Protein AF-A0A2U8W340-F1 (afdb_monomer_lite)

Radius of gyration: 24.91 Å; chains: 1; bounding box: 94×39×44 Å

pLDDT: mean 79.8, std 22.5, range [29.16, 98.69]

Structure (mmCIF, N/CA/C/O backbone):
data_AF-A0A2U8W340-F1
#
_entry.id   AF-A0A2U8W340-F1
#
loop_
_atom_site.group_PDB
_atom_site.id
_atom_site.type_symbol
_atom_site.label_atom_id
_atom_site.label_alt_id
_atom_site.label_comp_id
_atom_site.label_asym_id
_atom_site.label_entity_id
_atom_site.label_seq_id
_atom_site.pdbx_PDB_ins_code
_atom_site.Cartn_x
_atom_site.Cartn_y
_atom_site.Cartn_z
_atom_site.occupancy
_atom_site.B_iso_or_equiv
_atom_site.auth_seq_id
_atom_site.auth_comp_id
_atom_site.auth_asym_id
_atom_site.auth_atom_id
_atom_site.pdbx_PDB_model_num
ATOM 1 N N . MET A 1 1 ? 73.123 -14.442 -6.084 1.00 36.09 1 MET A N 1
ATOM 2 C CA . MET A 1 1 ? 72.590 -13.850 -4.843 1.00 36.09 1 MET A CA 1
ATOM 3 C C . MET A 1 1 ? 71.343 -13.055 -5.204 1.00 36.09 1 MET A C 1
ATOM 5 O O . MET A 1 1 ? 71.451 -11.885 -5.523 1.00 36.09 1 MET A O 1
ATOM 9 N N . PHE A 1 2 ? 70.185 -13.713 -5.246 1.00 29.16 2 PHE A N 1
ATOM 10 C CA . PHE A 1 2 ? 68.874 -13.063 -5.303 1.00 29.16 2 PHE A CA 1
ATOM 11 C C . PHE A 1 2 ? 67.990 -13.846 -4.339 1.00 29.16 2 PHE A C 1
ATOM 13 O O . PHE A 1 2 ? 67.771 -15.040 -4.536 1.00 29.16 2 PHE A O 1
ATOM 20 N N . ALA A 1 3 ? 67.640 -13.208 -3.226 1.00 32.97 3 ALA A N 1
ATOM 21 C CA . ALA A 1 3 ? 66.855 -13.810 -2.166 1.00 32.97 3 ALA A CA 1
ATOM 22 C C . ALA A 1 3 ? 65.381 -13.843 -2.582 1.00 32.97 3 ALA A C 1
ATOM 24 O O . ALA A 1 3 ? 64.803 -12.816 -2.932 1.00 32.97 3 ALA A O 1
ATOM 25 N N . VAL A 1 4 ? 64.807 -15.043 -2.540 1.00 38.97 4 VAL A N 1
ATOM 26 C CA . VAL A 1 4 ? 63.366 -15.285 -2.487 1.00 38.97 4 VAL A CA 1
ATOM 27 C C . VAL A 1 4 ? 62.916 -14.904 -1.079 1.00 38.97 4 VAL A C 1
ATOM 29 O O . VAL A 1 4 ? 63.446 -15.442 -0.109 1.00 38.97 4 VAL A O 1
ATOM 32 N N . GLY A 1 5 ? 61.991 -13.954 -0.969 1.00 31.83 5 GLY A N 1
ATOM 33 C CA . GLY A 1 5 ? 61.349 -13.580 0.288 1.00 31.83 5 GLY A CA 1
ATOM 34 C C . GLY A 1 5 ? 59.856 -13.854 0.193 1.00 31.83 5 GLY A C 1
ATOM 35 O O . GLY A 1 5 ? 59.160 -13.196 -0.575 1.00 31.83 5 GLY A O 1
ATOM 36 N N . GLU A 1 6 ? 59.401 -14.860 0.938 1.00 43.81 6 GLU A N 1
ATOM 37 C CA . GLU A 1 6 ? 58.001 -15.069 1.296 1.00 43.81 6 GLU A CA 1
ATOM 38 C C . GLU A 1 6 ? 57.471 -13.850 2.057 1.00 43.81 6 GLU A C 1
ATOM 40 O O . GLU A 1 6 ? 58.042 -13.478 3.078 1.00 43.81 6 GLU A O 1
ATOM 45 N N . GLU A 1 7 ? 56.333 -13.296 1.643 1.00 34.81 7 GLU A N 1
ATOM 46 C CA . GLU A 1 7 ? 55.451 -12.586 2.572 1.00 34.81 7 GLU A CA 1
ATOM 47 C C . GLU A 1 7 ? 54.018 -13.083 2.390 1.00 34.81 7 GLU A C 1
ATOM 49 O O . GLU A 1 7 ? 53.247 -12.652 1.531 1.00 34.81 7 GLU A O 1
ATOM 54 N N . THR A 1 8 ? 53.693 -14.058 3.233 1.00 36.97 8 THR A N 1
ATOM 55 C CA . THR A 1 8 ? 52.346 -14.542 3.494 1.00 36.97 8 THR A CA 1
ATOM 56 C C . THR A 1 8 ? 51.681 -13.619 4.519 1.00 36.97 8 THR A C 1
ATOM 58 O O . THR A 1 8 ? 52.131 -13.524 5.653 1.00 36.97 8 THR A O 1
ATOM 61 N N . LEU A 1 9 ? 50.577 -12.994 4.097 1.00 45.59 9 LEU A N 1
ATOM 62 C CA . LEU A 1 9 ? 49.395 -12.595 4.878 1.00 45.59 9 LEU A CA 1
ATOM 63 C C . LEU A 1 9 ? 49.593 -11.819 6.198 1.00 45.59 9 LEU A C 1
ATOM 65 O O . LEU A 1 9 ? 49.712 -12.395 7.274 1.00 45.59 9 LEU A O 1
ATOM 69 N N . ALA A 1 10 ? 49.325 -10.514 6.131 1.00 34.94 10 ALA A N 1
ATOM 70 C CA . ALA A 1 10 ? 48.652 -9.787 7.208 1.00 34.94 10 ALA A CA 1
ATOM 71 C C . ALA A 1 10 ? 47.643 -8.792 6.605 1.00 34.94 10 ALA A C 1
ATOM 73 O O . ALA A 1 10 ? 47.862 -7.585 6.566 1.00 34.94 10 ALA A O 1
ATOM 74 N N . LEU A 1 11 ? 46.526 -9.314 6.083 1.00 39.84 11 LEU A N 1
ATOM 75 C CA . LEU A 1 11 ? 45.349 -8.504 5.754 1.00 39.84 11 LEU A CA 1
ATOM 76 C C . LEU A 1 11 ? 44.780 -7.953 7.067 1.00 39.84 11 LEU A C 1
ATOM 78 O O . LEU A 1 11 ? 44.163 -8.683 7.843 1.00 39.84 11 LEU A O 1
ATOM 82 N N . SER A 1 12 ? 45.037 -6.675 7.337 1.00 43.78 12 SER A N 1
ATOM 83 C CA . SER A 1 12 ? 44.516 -5.969 8.506 1.00 43.78 12 SER A CA 1
ATOM 84 C C . SER A 1 12 ? 42.982 -5.991 8.518 1.00 43.78 12 SER A C 1
ATOM 86 O O . SER A 1 12 ? 42.333 -5.954 7.469 1.00 43.78 12 SER A O 1
ATOM 88 N N . ALA A 1 13 ? 42.381 -6.014 9.713 1.00 41.06 13 ALA A N 1
ATOM 89 C CA . ALA A 1 13 ? 40.926 -5.962 9.900 1.00 41.06 13 ALA A CA 1
ATOM 90 C C . ALA A 1 13 ? 40.275 -4.734 9.225 1.00 41.06 13 ALA A C 1
ATOM 92 O O . ALA A 1 13 ? 39.109 -4.785 8.839 1.00 41.06 13 ALA A O 1
ATOM 93 N N . GLU A 1 14 ? 41.042 -3.664 9.002 1.00 42.47 14 GLU A N 1
ATOM 94 C CA . GLU A 1 14 ? 40.622 -2.483 8.241 1.00 42.47 14 GLU A CA 1
ATOM 95 C C . GLU A 1 14 ? 40.460 -2.770 6.743 1.00 42.47 14 GLU A C 1
ATOM 97 O O . GLU A 1 14 ? 39.511 -2.285 6.135 1.00 42.47 14 GLU A O 1
ATOM 102 N N . THR A 1 15 ? 41.284 -3.649 6.162 1.00 45.81 15 THR A N 1
ATOM 103 C CA . THR A 1 15 ? 41.125 -4.093 4.765 1.00 45.81 15 THR A CA 1
ATOM 104 C C . THR A 1 15 ? 39.898 -5.000 4.603 1.00 45.81 15 THR A C 1
ATOM 106 O O . THR A 1 15 ? 39.252 -5.006 3.557 1.00 45.81 15 THR A O 1
ATOM 109 N N . LEU A 1 16 ? 39.514 -5.735 5.656 1.00 40.47 16 LEU A N 1
ATOM 110 C CA . LEU A 1 16 ? 38.267 -6.509 5.692 1.00 40.47 16 LEU A CA 1
ATOM 111 C C . LEU A 1 16 ? 37.032 -5.617 5.894 1.00 40.47 16 LEU A C 1
ATOM 113 O O . LEU A 1 16 ? 36.002 -5.877 5.275 1.00 40.47 16 LEU A O 1
ATOM 117 N N . LEU A 1 17 ? 37.125 -4.543 6.683 1.00 44.81 17 LEU A N 1
ATOM 118 C CA . LEU A 1 17 ? 36.070 -3.528 6.820 1.00 44.81 17 LEU A CA 1
ATOM 119 C C . LEU A 1 17 ? 35.901 -2.682 5.545 1.00 44.81 17 LEU A C 1
ATOM 121 O O . LEU A 1 17 ? 34.773 -2.346 5.182 1.00 44.81 17 LEU A O 1
ATOM 125 N N . ASP A 1 18 ? 36.979 -2.423 4.805 1.00 44.28 18 ASP A N 1
ATOM 126 C CA . ASP A 1 18 ? 36.929 -1.743 3.505 1.00 44.28 18 ASP A CA 1
ATOM 127 C C . ASP A 1 18 ? 36.425 -2.669 2.379 1.00 44.28 18 ASP A C 1
ATOM 129 O O . ASP A 1 18 ? 35.576 -2.287 1.569 1.00 44.28 18 ASP A O 1
ATOM 133 N N . ALA A 1 19 ? 36.797 -3.956 2.406 1.00 41.06 19 ALA A N 1
ATOM 134 C CA . ALA A 1 19 ? 36.211 -4.986 1.540 1.00 41.06 19 ALA A CA 1
ATOM 135 C C . ALA A 1 19 ? 34.729 -5.275 1.862 1.00 41.06 19 ALA A C 1
ATOM 137 O O . ALA A 1 19 ? 33.986 -5.738 0.992 1.00 41.06 19 ALA A O 1
ATOM 138 N N . SER A 1 20 ? 34.284 -4.978 3.090 1.00 42.78 20 SER A N 1
ATOM 139 C CA . SER A 1 20 ? 32.868 -4.999 3.495 1.00 42.78 20 SER A CA 1
ATOM 140 C C . SER A 1 20 ? 32.102 -3.782 2.966 1.00 42.78 20 SER A C 1
ATOM 142 O O . SER A 1 20 ? 30.902 -3.875 2.718 1.00 42.78 20 SER A O 1
ATOM 144 N N . ARG A 1 21 ? 32.793 -2.660 2.724 1.00 42.66 21 ARG A N 1
ATOM 145 C CA . ARG A 1 21 ? 32.248 -1.481 2.031 1.00 42.66 21 ARG A CA 1
ATOM 146 C C . ARG A 1 21 ? 32.170 -1.654 0.511 1.00 42.66 21 ARG A C 1
ATOM 148 O O . ARG A 1 21 ? 31.405 -0.942 -0.131 1.00 42.66 21 ARG A O 1
ATOM 155 N N . THR A 1 22 ? 32.889 -2.621 -0.065 1.00 43.72 22 THR A N 1
ATOM 156 C CA . THR A 1 22 ? 33.025 -2.792 -1.527 1.00 43.72 22 THR A CA 1
ATOM 157 C C . THR A 1 22 ? 32.567 -4.151 -2.088 1.00 43.72 22 THR A C 1
ATOM 159 O O . THR A 1 22 ? 32.696 -4.390 -3.287 1.00 43.72 22 THR A O 1
ATOM 162 N N . ARG A 1 23 ? 31.912 -5.020 -1.297 1.00 40.38 23 ARG A N 1
ATOM 163 C CA . ARG A 1 23 ? 31.221 -6.240 -1.790 1.00 40.38 23 ARG A CA 1
ATOM 164 C C . ARG A 1 23 ? 29.737 -6.324 -1.417 1.00 40.38 23 ARG A C 1
ATOM 166 O O . ARG A 1 23 ? 29.282 -7.289 -0.818 1.00 40.38 23 ARG A O 1
ATOM 173 N N . LYS A 1 24 ? 28.981 -5.306 -1.826 1.00 38.28 24 LYS A N 1
ATOM 174 C CA . LYS A 1 24 ? 27.598 -5.352 -2.356 1.00 38.28 24 LYS A CA 1
ATOM 175 C C . LYS A 1 24 ? 27.044 -3.930 -2.277 1.00 38.28 24 LYS A C 1
ATOM 177 O O . LYS A 1 24 ? 26.151 -3.637 -1.487 1.00 38.28 24 LYS A O 1
ATOM 182 N N . ALA A 1 25 ? 27.514 -3.053 -3.166 1.00 40.41 25 ALA A N 1
ATOM 183 C CA . ALA A 1 25 ? 26.560 -2.144 -3.787 1.00 40.41 25 ALA A CA 1
ATOM 184 C C . ALA A 1 25 ? 25.545 -3.072 -4.455 1.00 40.41 25 ALA A C 1
ATOM 186 O O . ALA A 1 25 ? 25.804 -3.702 -5.481 1.00 40.41 25 ALA A O 1
ATOM 187 N N . SER A 1 26 ? 24.487 -3.349 -3.713 1.00 42.34 26 SER A N 1
ATOM 188 C CA . SER A 1 26 ? 23.439 -4.255 -4.093 1.00 42.34 26 SER A CA 1
ATOM 189 C C . SER A 1 26 ? 22.805 -3.628 -5.322 1.00 42.34 26 SER A C 1
ATOM 191 O O . SER A 1 26 ? 21.945 -2.767 -5.213 1.00 42.34 26 SER A O 1
ATOM 193 N N . ASN A 1 27 ? 23.169 -4.132 -6.500 1.00 39.81 27 ASN A N 1
ATOM 194 C CA . ASN A 1 27 ? 22.303 -4.139 -7.679 1.00 39.81 27 ASN A CA 1
ATOM 195 C C . ASN A 1 27 ? 21.043 -4.997 -7.410 1.00 39.81 27 ASN A C 1
ATOM 197 O O . ASN A 1 27 ? 20.552 -5.721 -8.269 1.00 39.81 27 ASN A O 1
ATOM 201 N N . LEU A 1 28 ? 20.506 -4.943 -6.188 1.00 46.94 28 LEU A N 1
ATOM 202 C CA . LEU A 1 28 ? 19.104 -5.176 -5.954 1.00 46.94 28 LEU A CA 1
ATOM 203 C C . LEU A 1 28 ? 18.461 -3.921 -6.522 1.00 46.94 28 LEU A C 1
ATOM 205 O O . LEU A 1 28 ? 18.316 -2.923 -5.821 1.00 46.94 28 LEU A O 1
ATOM 209 N N . ILE A 1 29 ? 18.143 -3.951 -7.817 1.00 56.84 29 ILE A N 1
ATOM 210 C CA . ILE A 1 29 ? 17.106 -3.072 -8.342 1.00 56.84 29 ILE A CA 1
ATOM 211 C C . ILE A 1 29 ? 15.927 -3.307 -7.406 1.00 56.84 29 ILE A C 1
ATOM 213 O O . ILE A 1 29 ? 15.313 -4.375 -7.413 1.00 56.84 29 ILE A O 1
ATOM 217 N N . SER A 1 30 ? 15.709 -2.361 -6.496 1.00 76.88 30 SER A N 1
ATOM 218 C CA . SER A 1 30 ? 14.548 -2.396 -5.632 1.00 76.88 30 SER A CA 1
ATOM 219 C C . SER A 1 30 ? 13.350 -2.405 -6.566 1.00 76.88 30 SER A C 1
ATOM 221 O O . SER A 1 30 ? 13.281 -1.591 -7.491 1.00 76.88 30 SER A O 1
ATOM 223 N N . LEU A 1 31 ? 12.464 -3.382 -6.382 1.00 92.50 31 LEU A N 1
ATOM 224 C CA . LEU A 1 31 ? 11.287 -3.548 -7.226 1.00 92.50 31 LEU A CA 1
ATOM 225 C C . LEU A 1 31 ? 10.555 -2.209 -7.296 1.00 92.50 31 LEU A C 1
ATOM 227 O O . LEU A 1 31 ? 10.330 -1.588 -6.258 1.00 92.50 31 LEU A O 1
ATOM 231 N N . TRP A 1 32 ? 10.205 -1.739 -8.487 1.00 93.19 32 TRP A N 1
ATOM 232 C CA . TRP A 1 32 ? 9.519 -0.456 -8.643 1.00 93.19 32 TRP A CA 1
ATOM 233 C C . TRP A 1 32 ? 7.997 -0.651 -8.624 1.00 93.19 32 TRP A C 1
ATOM 235 O O . TRP A 1 32 ? 7.485 -1.682 -9.064 1.00 93.19 32 TRP A O 1
ATOM 245 N N . ALA A 1 33 ? 7.267 0.355 -8.137 1.00 93.56 33 ALA A N 1
ATOM 246 C CA . ALA A 1 33 ? 5.803 0.420 -8.225 1.00 93.56 33 ALA A CA 1
ATOM 247 C C . ALA A 1 33 ? 5.296 1.592 -9.066 1.00 93.56 33 ALA A C 1
ATOM 249 O O . ALA A 1 33 ? 4.238 1.476 -9.699 1.00 93.56 33 ALA A O 1
ATOM 250 N N . LYS A 1 34 ? 6.031 2.711 -9.066 1.00 93.12 34 LYS A N 1
ATOM 251 C CA . LYS A 1 34 ? 5.755 3.896 -9.887 1.00 93.12 34 LYS A CA 1
ATOM 252 C C . LYS A 1 34 ? 7.007 4.280 -10.662 1.00 93.12 34 LYS A C 1
A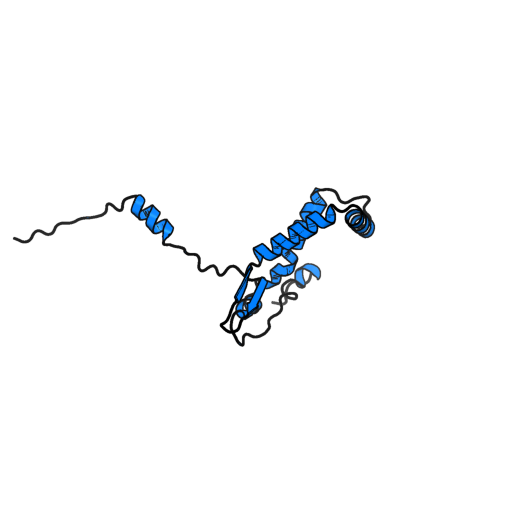TOM 254 O O . LYS A 1 34 ? 8.110 4.226 -10.126 1.00 93.12 34 LYS A O 1
ATOM 259 N N . LEU A 1 35 ? 6.807 4.669 -11.914 1.00 91.56 35 LEU A N 1
ATOM 260 C CA . LEU A 1 35 ? 7.861 5.080 -12.827 1.00 91.56 35 LEU A CA 1
ATOM 261 C C . LEU A 1 35 ? 7.386 6.321 -13.576 1.00 91.56 35 LEU A C 1
ATOM 263 O O . LEU A 1 35 ? 6.305 6.306 -14.163 1.00 91.56 35 LEU A O 1
ATOM 267 N N . GLN A 1 36 ? 8.198 7.368 -13.568 1.00 89.75 36 GLN A N 1
ATOM 268 C CA . GLN A 1 36 ? 8.008 8.551 -14.392 1.00 89.75 36 GLN A CA 1
ATOM 269 C C . GLN A 1 36 ? 9.087 8.560 -15.469 1.00 89.75 36 GLN A C 1
ATOM 271 O O . GLN A 1 36 ? 10.278 8.462 -15.168 1.00 89.75 36 GLN A O 1
ATOM 276 N N . ARG A 1 37 ? 8.667 8.672 -16.729 1.00 87.31 37 ARG A N 1
ATOM 277 C CA . ARG A 1 37 ? 9.572 8.817 -17.870 1.00 87.31 37 ARG A CA 1
ATOM 278 C C . ARG A 1 37 ? 9.659 10.291 -18.264 1.00 87.31 37 ARG A C 1
ATOM 280 O O . ARG A 1 37 ? 8.650 10.990 -18.216 1.00 87.31 37 ARG A O 1
ATOM 287 N N . GLY A 1 38 ? 10.856 10.735 -18.612 1.00 86.94 38 GLY A N 1
ATOM 288 C CA . GLY A 1 38 ? 11.129 12.007 -19.272 1.00 86.94 38 GLY A CA 1
ATOM 289 C C . GLY A 1 38 ? 11.800 11.762 -20.621 1.00 86.94 38 GLY A C 1
ATOM 290 O O . GLY A 1 38 ? 11.955 10.613 -21.041 1.00 86.94 38 GLY A O 1
ATOM 291 N N . ASP A 1 39 ? 12.224 12.839 -21.275 1.00 86.62 39 ASP A N 1
ATOM 292 C CA . ASP A 1 39 ? 12.760 12.787 -22.641 1.00 86.62 39 ASP A CA 1
ATOM 293 C C . ASP A 1 39 ? 14.043 11.940 -22.753 1.00 86.62 39 ASP A C 1
ATOM 295 O O . ASP A 1 39 ? 14.248 11.249 -23.748 1.00 86.62 39 ASP A O 1
ATOM 299 N N . GLU A 1 40 ? 14.869 11.915 -21.702 1.00 85.31 40 GLU A N 1
ATOM 300 C CA . GLU A 1 40 ? 16.140 11.171 -21.658 1.00 85.31 40 GLU A CA 1
ATOM 301 C C . GLU A 1 40 ? 16.041 9.799 -20.959 1.00 85.31 40 GLU A C 1
ATOM 303 O O . GLU A 1 40 ? 17.052 9.137 -20.728 1.00 85.31 40 GLU A O 1
ATOM 308 N N . GLY A 1 41 ? 14.834 9.337 -20.603 1.00 83.62 41 GLY A N 1
ATOM 309 C CA . GLY A 1 41 ? 14.633 8.036 -19.953 1.00 83.62 41 GLY A CA 1
ATOM 310 C C . GLY A 1 41 ? 13.846 8.111 -18.647 1.00 83.62 41 GLY A C 1
ATOM 311 O O . GLY A 1 41 ? 12.758 8.678 -18.600 1.00 83.62 41 GLY A O 1
ATOM 312 N N . ILE A 1 42 ? 14.325 7.456 -17.586 1.00 87.44 42 ILE A N 1
ATOM 313 C CA . ILE A 1 42 ? 13.627 7.420 -16.289 1.00 87.44 42 ILE A CA 1
ATOM 314 C C . ILE A 1 42 ? 13.926 8.711 -15.523 1.00 87.44 42 ILE A C 1
ATOM 316 O O . ILE A 1 42 ? 15.053 8.923 -15.093 1.00 87.44 42 ILE A O 1
ATOM 320 N N . ALA A 1 43 ? 12.906 9.547 -15.324 1.00 89.88 43 ALA A N 1
ATOM 321 C CA . ALA A 1 43 ? 13.021 10.815 -14.604 1.00 89.88 43 ALA A CA 1
ATOM 322 C C . ALA A 1 43 ? 12.838 10.650 -13.086 1.00 89.88 43 ALA A C 1
ATOM 324 O O . ALA A 1 43 ? 13.487 11.336 -12.303 1.00 89.88 43 ALA A O 1
ATOM 325 N N . ALA A 1 44 ? 11.959 9.738 -12.661 1.00 89.88 44 ALA A N 1
ATOM 326 C CA . ALA A 1 44 ? 11.747 9.418 -11.252 1.00 89.88 44 ALA A CA 1
ATOM 327 C C . ALA A 1 44 ? 11.178 8.006 -11.089 1.00 89.88 44 ALA A C 1
ATOM 329 O O . ALA A 1 44 ? 10.560 7.449 -12.002 1.00 89.88 44 ALA A O 1
ATOM 330 N N . TRP A 1 45 ? 11.351 7.431 -9.903 1.00 92.56 45 TRP A N 1
ATOM 331 C CA . TRP A 1 45 ? 10.764 6.145 -9.550 1.00 92.56 45 TRP A CA 1
ATOM 332 C C . TRP A 1 45 ? 10.400 6.106 -8.067 1.00 92.56 45 TRP A C 1
ATOM 334 O O . TRP A 1 45 ? 10.997 6.805 -7.250 1.00 92.56 45 TRP A O 1
ATOM 344 N N . HIS A 1 46 ? 9.418 5.271 -7.733 1.00 93.81 46 HIS A N 1
ATOM 345 C CA . HIS A 1 46 ? 9.077 4.942 -6.353 1.00 93.81 46 HIS A CA 1
ATOM 346 C C . HIS A 1 46 ? 9.105 3.431 -6.170 1.00 93.81 46 HIS A C 1
ATOM 348 O O . HIS A 1 46 ? 8.533 2.683 -6.976 1.00 93.81 46 HIS A O 1
ATOM 354 N N . SER A 1 47 ? 9.788 2.988 -5.119 1.00 95.62 47 SER A N 1
ATOM 355 C CA . SER A 1 47 ? 9.934 1.567 -4.815 1.00 95.62 47 SER A CA 1
ATOM 356 C C . SER A 1 47 ? 8.593 0.933 -4.451 1.00 95.62 47 SER A C 1
ATOM 358 O O . SER A 1 47 ? 7.691 1.588 -3.931 1.00 95.62 47 SER A O 1
ATOM 360 N N . LEU A 1 48 ? 8.469 -0.366 -4.699 1.00 95.44 48 LEU A N 1
ATOM 361 C CA . LEU A 1 48 ? 7.295 -1.154 -4.358 1.00 95.44 48 LEU A CA 1
ATOM 362 C C . LEU A 1 48 ? 7.070 -1.178 -2.852 1.00 95.44 48 LEU A C 1
ATOM 364 O O . LEU A 1 48 ? 5.957 -0.922 -2.411 1.00 95.44 48 LEU A O 1
ATOM 368 N N . VAL A 1 49 ? 8.127 -1.410 -2.071 1.00 95.94 49 VAL A N 1
ATOM 369 C CA . VAL A 1 49 ? 8.052 -1.388 -0.604 1.00 95.94 49 VAL A CA 1
ATOM 370 C C . VAL A 1 49 ? 7.661 -0.000 -0.099 1.00 95.94 49 VAL A C 1
ATOM 372 O O . VAL A 1 49 ? 6.778 0.096 0.745 1.00 95.94 49 VAL A O 1
ATOM 375 N N . GLY A 1 50 ? 8.260 1.066 -0.641 1.00 95.81 50 GLY A N 1
ATOM 376 C CA . GLY A 1 50 ? 7.931 2.443 -0.264 1.00 95.81 50 GLY A CA 1
ATOM 377 C C . GLY A 1 50 ? 6.478 2.796 -0.572 1.00 95.81 50 GLY A C 1
ATOM 378 O O . GLY A 1 50 ? 5.748 3.203 0.321 1.00 95.81 50 GLY A O 1
ATOM 379 N N . HIS A 1 51 ? 6.019 2.538 -1.799 1.00 96.94 51 HIS A N 1
ATOM 380 C CA . HIS A 1 51 ? 4.624 2.769 -2.176 1.00 96.94 51 HIS A CA 1
ATOM 381 C C . HIS A 1 51 ? 3.643 1.963 -1.314 1.00 96.94 51 HIS A C 1
ATOM 383 O O . HIS A 1 51 ? 2.602 2.472 -0.906 1.00 96.94 51 HIS A O 1
ATOM 389 N N . SER A 1 52 ? 3.985 0.708 -1.024 1.00 97.50 52 SER A N 1
ATOM 390 C CA . SER A 1 52 ? 3.170 -0.175 -0.191 1.00 97.50 52 SER A CA 1
ATOM 391 C C . SER A 1 52 ? 3.090 0.323 1.254 1.00 97.50 52 SER A C 1
ATOM 393 O O . SER A 1 52 ? 2.015 0.300 1.849 1.00 97.50 52 SER A O 1
ATOM 395 N N . ALA A 1 53 ? 4.201 0.824 1.804 1.00 97.81 53 ALA A N 1
ATOM 396 C CA . ALA A 1 53 ? 4.244 1.430 3.132 1.00 97.81 53 ALA A CA 1
ATOM 397 C C . ALA A 1 53 ? 3.423 2.727 3.198 1.00 97.81 53 ALA A C 1
ATOM 399 O O . ALA A 1 53 ? 2.676 2.911 4.157 1.00 97.81 53 ALA A O 1
ATOM 400 N N . ASP A 1 54 ? 3.492 3.576 2.166 1.00 98.25 54 ASP A N 1
ATOM 401 C CA . ASP A 1 54 ? 2.672 4.791 2.082 1.00 98.25 54 ASP A CA 1
ATOM 402 C C . ASP A 1 54 ? 1.176 4.450 2.125 1.00 98.25 54 ASP A C 1
ATOM 404 O O . ASP A 1 54 ? 0.412 5.059 2.872 1.00 98.25 54 ASP A O 1
ATOM 408 N N . VAL A 1 55 ? 0.748 3.438 1.360 1.00 98.50 55 VAL A N 1
ATOM 409 C CA . VAL A 1 55 ? -0.650 2.981 1.349 1.00 98.50 55 VAL A CA 1
ATOM 410 C C . VAL A 1 55 ? -1.058 2.391 2.698 1.00 98.50 55 VAL A C 1
ATOM 412 O O . VAL A 1 55 ? -2.146 2.700 3.184 1.00 98.50 55 VAL A O 1
ATOM 415 N N . ALA A 1 56 ? -0.198 1.590 3.332 1.00 98.62 56 ALA A N 1
ATOM 416 C CA . ALA A 1 56 ? -0.453 1.052 4.667 1.00 98.62 56 ALA A CA 1
ATOM 417 C C . ALA A 1 56 ? -0.657 2.166 5.704 1.00 98.62 56 ALA A C 1
ATOM 419 O O . ALA A 1 56 ? -1.654 2.153 6.427 1.00 98.62 56 ALA A O 1
ATOM 420 N N . ALA A 1 57 ? 0.226 3.168 5.713 1.00 98.62 57 ALA A N 1
ATOM 421 C CA . ALA A 1 57 ? 0.134 4.317 6.609 1.00 98.62 57 ALA A CA 1
ATOM 422 C C . ALA A 1 57 ? -1.134 5.150 6.358 1.00 98.62 57 ALA A C 1
ATOM 424 O O . ALA A 1 57 ? -1.812 5.553 7.303 1.00 98.62 57 ALA A O 1
ATOM 425 N N . VAL A 1 58 ? -1.503 5.374 5.089 1.00 98.69 58 VAL A N 1
ATOM 426 C CA . VAL A 1 58 ? -2.752 6.066 4.734 1.00 98.69 58 VAL A CA 1
ATOM 427 C C . VAL A 1 58 ? -3.970 5.279 5.212 1.00 98.69 58 VAL A C 1
ATOM 429 O O . VAL A 1 58 ? -4.881 5.872 5.784 1.00 98.69 58 VAL A O 1
ATOM 432 N N . VAL A 1 59 ? -4.000 3.958 5.021 1.00 98.56 59 VAL A N 1
ATOM 433 C CA . VAL A 1 59 ? -5.104 3.113 5.504 1.00 98.56 59 VAL A CA 1
ATOM 434 C C . VAL A 1 59 ? -5.212 3.172 7.023 1.00 98.56 59 VAL A C 1
ATOM 436 O O . VAL A 1 59 ? -6.308 3.391 7.533 1.00 98.56 59 VAL A O 1
ATOM 439 N N . GLU A 1 60 ? -4.100 3.040 7.747 1.00 98.31 60 GLU A N 1
ATOM 440 C CA . GLU A 1 60 ? -4.094 3.157 9.207 1.00 98.31 60 GLU A CA 1
ATOM 441 C C . GLU A 1 60 ? -4.648 4.513 9.660 1.00 98.31 60 GLU A C 1
ATOM 443 O O . GLU A 1 60 ? -5.562 4.552 10.483 1.00 98.31 60 GLU A O 1
ATOM 448 N N . ALA A 1 61 ? -4.178 5.615 9.063 1.00 98.38 61 ALA A N 1
ATOM 449 C CA . ALA A 1 61 ? -4.642 6.965 9.377 1.00 98.38 61 ALA A CA 1
ATOM 450 C C . ALA A 1 61 ? -6.133 7.174 9.055 1.00 98.38 61 ALA A C 1
ATOM 452 O O . ALA A 1 61 ? -6.863 7.765 9.850 1.00 98.38 61 ALA A O 1
ATOM 453 N N . LEU A 1 62 ? -6.615 6.662 7.918 1.00 98.38 62 LEU A N 1
ATOM 454 C CA . LEU A 1 62 ? -8.030 6.734 7.545 1.00 98.38 62 LEU A CA 1
ATOM 455 C C . LEU A 1 62 ? -8.915 5.949 8.519 1.00 98.38 62 LEU A C 1
ATOM 457 O O . LEU A 1 62 ? -10.008 6.405 8.849 1.00 98.38 62 LEU A O 1
ATOM 461 N N . LEU A 1 63 ? -8.448 4.803 9.017 1.00 97.81 63 LEU A N 1
ATOM 462 C CA . LEU A 1 63 ? -9.185 3.996 9.992 1.00 97.81 63 LEU A CA 1
ATOM 463 C C . LEU A 1 63 ? -9.193 4.591 11.408 1.00 97.81 63 LEU A C 1
ATOM 465 O O . LEU A 1 63 ? -9.968 4.125 12.238 1.00 97.81 63 LEU A O 1
ATOM 469 N N . GLN A 1 64 ? -8.415 5.647 11.672 1.00 96.06 64 GLN A N 1
ATOM 470 C CA . GLN A 1 64 ? -8.563 6.473 12.878 1.00 96.06 64 GLN A CA 1
ATOM 471 C C . GLN A 1 64 ? -9.664 7.539 12.742 1.00 96.06 64 GLN A C 1
ATOM 473 O O . GLN A 1 64 ? -10.057 8.149 13.735 1.00 96.06 64 GLN A O 1
ATOM 478 N N . ILE A 1 65 ? -10.187 7.788 11.533 1.00 97.94 65 ILE A N 1
ATOM 479 C CA . ILE A 1 65 ? -11.291 8.733 11.328 1.00 97.94 65 ILE A CA 1
ATOM 480 C C . ILE A 1 65 ? -12.600 8.056 11.770 1.00 97.94 65 ILE A C 1
ATOM 482 O O . ILE A 1 65 ? -13.003 7.074 11.134 1.00 97.94 65 ILE A O 1
ATOM 486 N N . PRO A 1 66 ? -13.326 8.589 12.779 1.00 96.56 66 PRO A N 1
ATOM 487 C CA . PRO A 1 66 ? -14.470 7.898 13.384 1.00 96.56 66 PRO A CA 1
ATOM 488 C C . PRO A 1 66 ? -15.527 7.451 12.371 1.00 96.56 66 PRO A C 1
ATOM 490 O O . PRO A 1 66 ? -15.984 6.312 12.401 1.00 96.56 66 PRO A O 1
ATOM 493 N N . THR A 1 67 ? -15.866 8.314 11.411 1.00 98.00 67 THR A N 1
ATOM 494 C CA . THR A 1 67 ? -16.868 8.007 10.383 1.00 98.00 67 THR A CA 1
ATOM 495 C C . THR A 1 67 ? -16.457 6.834 9.490 1.00 98.00 67 THR A C 1
ATOM 497 O O . THR A 1 67 ? -17.306 6.027 9.117 1.00 98.00 67 THR A O 1
ATOM 500 N N . LEU A 1 68 ? -15.175 6.726 9.124 1.00 97.75 68 LEU A N 1
ATOM 501 C CA . LEU A 1 68 ? -14.690 5.633 8.276 1.00 97.75 68 LEU A CA 1
ATOM 502 C C . LEU A 1 68 ? -14.607 4.329 9.065 1.00 97.75 68 LEU A C 1
ATOM 504 O O . LEU A 1 68 ? -15.105 3.304 8.598 1.00 97.75 68 LEU A O 1
ATOM 508 N N . GLN A 1 69 ? -14.063 4.388 10.280 1.00 97.69 69 GLN A N 1
ATOM 509 C CA . GLN A 1 69 ? -13.980 3.244 11.182 1.00 97.69 69 GLN A CA 1
ATOM 510 C C . GLN A 1 69 ? -15.368 2.650 11.460 1.00 97.69 69 GLN A C 1
ATOM 512 O O . GLN A 1 69 ? -15.573 1.450 11.285 1.00 97.69 69 GLN A O 1
ATOM 517 N N . GLN A 1 70 ? -16.343 3.489 11.832 1.00 97.31 70 GLN A N 1
ATOM 518 C CA . GLN A 1 70 ? -17.707 3.053 12.143 1.00 97.31 70 GLN A CA 1
ATOM 519 C C . GLN A 1 70 ? -18.409 2.436 10.934 1.00 97.31 70 GLN A C 1
ATOM 521 O O . GLN A 1 70 ? -19.075 1.409 11.066 1.00 97.31 70 GLN A O 1
ATOM 526 N N . ARG A 1 71 ? -18.253 3.024 9.742 1.00 97.81 71 ARG A N 1
ATOM 527 C CA . ARG A 1 71 ? -18.840 2.477 8.509 1.00 97.81 71 ARG A CA 1
ATOM 528 C C . ARG A 1 71 ? -18.241 1.124 8.140 1.00 97.81 71 ARG A C 1
ATOM 530 O O . ARG A 1 71 ? -18.987 0.225 7.745 1.00 97.81 71 ARG A O 1
ATOM 537 N N . LEU A 1 72 ? -16.925 0.962 8.289 1.00 97.62 72 LEU A N 1
ATOM 538 C CA . LEU A 1 72 ? -16.267 -0.313 8.014 1.00 97.62 72 LEU A CA 1
ATOM 539 C C . LEU A 1 72 ? -16.664 -1.381 9.043 1.00 97.62 72 LEU A C 1
ATOM 541 O O . LEU A 1 72 ? -17.035 -2.481 8.644 1.00 97.62 72 LEU A O 1
ATOM 545 N N . ALA A 1 73 ? -16.688 -1.040 10.338 1.00 97.81 73 ALA A N 1
ATOM 546 C CA . ALA A 1 73 ? -17.170 -1.933 11.396 1.00 97.81 73 ALA A CA 1
ATOM 547 C C . ALA A 1 73 ? -18.611 -2.392 11.136 1.00 97.81 73 ALA A C 1
ATOM 549 O O . ALA A 1 73 ? -18.893 -3.586 11.141 1.00 97.81 73 ALA A O 1
ATOM 550 N N . THR A 1 74 ? -19.503 -1.450 10.812 1.00 98.06 74 THR A N 1
ATOM 551 C CA . THR A 1 74 ? -20.915 -1.743 10.527 1.00 98.06 74 THR A CA 1
ATOM 552 C C . THR A 1 74 ? -21.061 -2.679 9.328 1.00 98.06 74 THR A C 1
ATOM 554 O O . THR A 1 74 ? -21.809 -3.650 9.399 1.00 98.06 74 THR A O 1
ATOM 557 N N . THR A 1 75 ? -20.316 -2.433 8.245 1.00 97.31 75 THR A N 1
ATOM 558 C CA . THR A 1 75 ? -20.309 -3.307 7.056 1.00 97.31 75 THR A CA 1
ATOM 559 C C . THR A 1 75 ? -19.818 -4.719 7.385 1.00 97.31 75 THR A C 1
ATOM 561 O O . THR A 1 75 ? -20.318 -5.689 6.824 1.00 97.31 75 THR A O 1
ATOM 564 N N . ALA A 1 76 ? -18.877 -4.849 8.324 1.00 96.19 76 ALA A N 1
ATOM 565 C CA . ALA A 1 76 ? -18.389 -6.135 8.819 1.00 96.19 76 ALA A CA 1
ATOM 566 C C . ALA A 1 76 ? -19.324 -6.803 9.853 1.00 96.19 76 ALA A C 1
ATOM 568 O O . ALA A 1 76 ? -19.034 -7.905 10.315 1.00 96.19 76 ALA A O 1
ATOM 569 N N . GLY A 1 77 ? -20.436 -6.160 10.236 1.00 97.69 77 GLY A N 1
ATOM 570 C CA . GLY A 1 77 ? -21.341 -6.644 11.284 1.00 97.69 77 GLY A CA 1
ATOM 571 C C . GLY A 1 77 ? -20.772 -6.511 12.700 1.00 97.69 77 GLY A C 1
ATOM 572 O O . GLY A 1 77 ? -21.198 -7.224 13.608 1.00 97.69 77 GLY A O 1
ATOM 573 N N . TRP A 1 78 ? -19.782 -5.640 12.898 1.00 97.38 78 TRP A N 1
ATOM 574 C CA . TRP A 1 78 ? -19.092 -5.433 14.171 1.00 97.38 78 TRP A CA 1
ATOM 575 C C . TRP A 1 78 ? -19.491 -4.104 14.810 1.00 97.38 78 TRP A C 1
ATOM 577 O O . TRP A 1 78 ? -19.837 -3.140 14.128 1.00 97.38 78 TRP A O 1
ATOM 587 N N . ARG A 1 79 ? -19.404 -4.035 16.144 1.00 96.00 79 ARG A N 1
ATOM 588 C CA . ARG A 1 79 ? -19.673 -2.797 16.895 1.00 96.00 79 ARG A CA 1
ATOM 589 C C . ARG A 1 79 ? -18.593 -1.738 16.657 1.00 96.00 79 ARG A C 1
ATOM 591 O O . ARG A 1 79 ? -18.905 -0.558 16.551 1.00 96.00 79 ARG A O 1
ATOM 598 N N . GLU A 1 80 ? -17.335 -2.161 16.602 1.00 96.19 80 GLU A N 1
ATOM 599 C CA . GLU A 1 80 ? -16.161 -1.310 16.395 1.00 96.19 80 GLU A CA 1
ATOM 600 C C . GLU A 1 80 ? -15.004 -2.141 15.825 1.00 96.19 80 GLU A C 1
ATOM 602 O O . GLU A 1 80 ? -15.021 -3.370 15.921 1.00 96.19 80 GLU A O 1
ATOM 607 N N . LEU A 1 81 ? -14.007 -1.477 15.235 1.00 96.56 81 LEU A N 1
ATOM 608 C CA . LEU A 1 81 ? -12.733 -2.107 14.888 1.00 96.56 81 LEU A CA 1
ATOM 609 C C . LEU A 1 81 ? -11.756 -1.875 16.035 1.00 96.56 81 LEU A C 1
ATOM 611 O O . LEU A 1 81 ? -11.427 -0.725 16.334 1.00 96.56 81 LEU A O 1
ATOM 615 N N . ASP A 1 82 ? -11.283 -2.946 16.661 1.00 95.50 82 ASP A N 1
ATOM 616 C CA . ASP A 1 82 ? -10.244 -2.838 17.677 1.00 95.50 82 ASP A CA 1
ATOM 617 C C . ASP A 1 82 ? -8.889 -2.432 17.047 1.00 95.50 82 ASP A C 1
ATOM 619 O O . ASP A 1 82 ? -8.673 -2.628 15.841 1.00 95.50 82 ASP A O 1
ATOM 623 N N . PRO A 1 83 ? -7.946 -1.891 17.843 1.00 96.25 83 PRO A N 1
ATOM 624 C CA . PRO A 1 83 ? -6.651 -1.447 17.331 1.00 96.25 83 PRO A CA 1
ATOM 625 C C . PRO A 1 83 ? -5.854 -2.533 16.595 1.00 96.25 83 PRO A C 1
ATOM 627 O O . PRO A 1 83 ? -5.205 -2.237 15.595 1.00 96.25 83 PRO A O 1
ATOM 630 N N . VAL A 1 84 ? -5.926 -3.7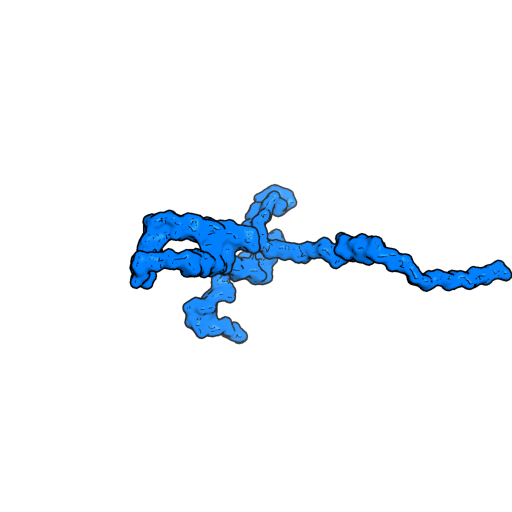98 17.031 1.00 97.38 84 VAL A N 1
ATOM 631 C CA . VAL A 1 84 ? -5.190 -4.900 16.390 1.00 97.38 84 VAL A CA 1
ATOM 632 C C . VAL A 1 84 ? -5.760 -5.180 15.004 1.00 97.38 84 VAL A C 1
ATOM 634 O O . VAL A 1 84 ? -5.000 -5.405 14.059 1.00 97.38 84 VAL A O 1
ATOM 637 N N . THR A 1 85 ? -7.084 -5.147 14.853 1.00 96.75 85 THR A N 1
ATOM 638 C CA . THR A 1 85 ? -7.718 -5.281 13.537 1.00 96.75 85 THR A CA 1
ATOM 639 C C . THR A 1 85 ? -7.309 -4.139 12.607 1.00 96.75 85 THR A C 1
ATOM 641 O O . THR A 1 85 ? -6.966 -4.405 11.456 1.00 96.75 85 THR A O 1
ATOM 644 N N . ILE A 1 86 ? -7.257 -2.893 13.085 1.00 97.69 86 ILE A N 1
ATOM 645 C CA . ILE A 1 86 ? -6.796 -1.755 12.269 1.00 97.69 86 ILE A CA 1
ATOM 646 C C . ILE A 1 86 ? -5.366 -1.980 11.768 1.00 97.69 86 ILE A C 1
ATOM 648 O O . ILE A 1 86 ? -5.121 -1.894 10.563 1.00 97.69 86 ILE A O 1
ATOM 652 N N . THR A 1 87 ? -4.440 -2.351 12.657 1.00 97.75 87 THR A N 1
ATOM 653 C CA . THR A 1 87 ? -3.050 -2.637 12.273 1.00 97.75 87 THR A CA 1
ATOM 654 C C . THR A 1 87 ? -2.962 -3.800 11.279 1.00 97.75 87 THR A C 1
ATOM 656 O O . THR A 1 87 ? -2.183 -3.745 10.330 1.00 97.75 87 THR A O 1
ATOM 659 N N . ARG A 1 88 ? -3.786 -4.846 11.430 1.00 97.69 88 ARG A N 1
ATOM 660 C CA . ARG A 1 88 ? -3.852 -5.958 10.463 1.00 97.69 88 ARG A CA 1
ATOM 661 C C . ARG A 1 88 ? -4.365 -5.512 9.099 1.00 97.69 88 ARG A C 1
ATOM 663 O O . ARG A 1 88 ? -3.810 -5.933 8.092 1.00 97.69 88 ARG A O 1
ATOM 670 N N . LEU A 1 89 ? -5.391 -4.664 9.046 1.00 97.62 89 LEU A N 1
ATOM 671 C CA . LEU A 1 89 ? -5.911 -4.125 7.787 1.00 97.62 89 LEU A CA 1
ATOM 672 C C . LEU A 1 89 ? -4.873 -3.247 7.077 1.00 97.62 89 LEU A C 1
ATOM 674 O O . LEU A 1 89 ? -4.716 -3.366 5.865 1.00 97.62 89 LEU A O 1
ATOM 678 N N . ALA A 1 90 ? -4.118 -2.436 7.822 1.00 98.19 90 ALA A N 1
ATOM 679 C CA . ALA A 1 90 ? -2.993 -1.673 7.281 1.00 98.19 90 ALA A CA 1
ATOM 680 C C . ALA A 1 90 ? -1.866 -2.589 6.763 1.00 98.19 90 ALA A C 1
ATOM 682 O O . ALA A 1 90 ? -1.338 -2.390 5.671 1.00 98.19 90 ALA A O 1
ATOM 683 N N . ALA A 1 91 ? -1.532 -3.654 7.497 1.00 97.44 91 ALA A N 1
ATOM 684 C CA . ALA A 1 91 ? -0.557 -4.643 7.040 1.00 97.44 91 ALA A CA 1
ATOM 685 C C . ALA A 1 91 ? -1.034 -5.411 5.792 1.00 97.44 91 ALA A C 1
ATOM 687 O O . ALA A 1 91 ? -0.231 -5.729 4.920 1.00 97.44 91 ALA A O 1
ATOM 688 N N . LEU A 1 92 ? -2.333 -5.694 5.669 1.00 96.44 92 LEU A N 1
ATOM 689 C CA . LEU A 1 92 ? -2.896 -6.314 4.469 1.00 96.44 92 LEU A CA 1
ATOM 690 C C . LEU A 1 92 ? -2.909 -5.347 3.278 1.00 96.44 92 LEU A C 1
ATOM 692 O O . LEU A 1 92 ? -2.623 -5.770 2.160 1.00 96.44 92 LEU A O 1
ATOM 696 N N . SER A 1 93 ? -3.176 -4.054 3.489 1.00 97.69 93 SER A N 1
ATOM 697 C CA . SER A 1 93 ? -3.151 -3.063 2.404 1.00 97.69 93 SER A 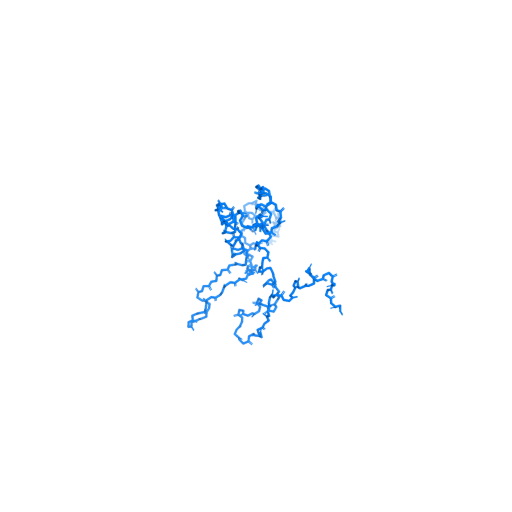CA 1
ATOM 698 C C . SER A 1 93 ? -1.742 -2.801 1.865 1.00 97.69 93 SER A C 1
ATOM 700 O O . SER A 1 93 ? -1.593 -2.495 0.681 1.00 97.69 93 SER A O 1
ATOM 702 N N . PHE A 1 94 ? -0.696 -3.025 2.669 1.00 97.38 94 PHE A N 1
ATOM 703 C CA . PHE A 1 94 ? 0.684 -3.086 2.176 1.00 97.38 94 PHE A CA 1
ATOM 704 C C . PHE A 1 94 ? 0.827 -4.088 1.017 1.00 97.38 94 PHE A C 1
ATOM 706 O O . PHE A 1 94 ? 1.544 -3.845 0.054 1.00 97.38 94 PHE A O 1
ATOM 713 N N . LEU A 1 95 ? 0.106 -5.208 1.055 1.00 95.12 95 LEU A N 1
ATOM 714 C CA . LEU A 1 95 ? 0.214 -6.258 0.043 1.00 95.12 95 LEU A CA 1
ATOM 715 C C . LEU A 1 95 ? -0.615 -5.981 -1.220 1.00 95.12 95 LEU A C 1
ATOM 717 O O . LEU A 1 95 ? -0.568 -6.794 -2.139 1.00 95.12 95 LEU A O 1
ATOM 721 N N . HIS A 1 96 ? -1.346 -4.861 -1.312 1.00 93.75 96 HIS A N 1
ATOM 722 C CA . HIS A 1 96 ? -2.281 -4.613 -2.422 1.00 93.75 96 HIS A CA 1
ATOM 723 C C . HIS A 1 96 ? -1.618 -4.673 -3.810 1.00 93.75 96 HIS A C 1
ATOM 725 O O . HIS A 1 96 ? -2.234 -5.123 -4.770 1.00 93.75 96 HIS A O 1
ATOM 731 N N . ASP A 1 97 ? -0.355 -4.251 -3.898 1.00 95.25 97 ASP A N 1
ATOM 732 C CA . ASP A 1 97 ? 0.419 -4.163 -5.136 1.00 95.25 97 ASP A CA 1
ATOM 733 C C . ASP A 1 97 ? 1.516 -5.242 -5.223 1.00 95.25 97 ASP A C 1
ATOM 735 O O . ASP A 1 97 ? 2.364 -5.183 -6.116 1.00 95.25 97 ASP A O 1
ATOM 739 N N . ILE A 1 98 ? 1.533 -6.252 -4.336 1.00 94.12 98 ILE A N 1
ATOM 740 C CA . ILE A 1 98 ? 2.614 -7.262 -4.293 1.00 94.12 98 ILE A CA 1
ATOM 741 C C . ILE A 1 98 ? 2.760 -8.020 -5.620 1.00 94.12 98 ILE A C 1
ATOM 743 O O . ILE A 1 98 ? 3.867 -8.413 -5.992 1.00 94.12 98 ILE A O 1
ATOM 747 N N . GLY A 1 99 ? 1.685 -8.142 -6.403 1.00 93.50 99 GLY A N 1
ATOM 748 C CA . GLY A 1 99 ? 1.749 -8.717 -7.742 1.00 93.50 99 GLY A CA 1
ATOM 749 C C . GLY A 1 99 ? 2.706 -7.975 -8.682 1.00 93.50 99 GLY A C 1
ATOM 750 O O . GLY A 1 99 ? 3.228 -8.591 -9.606 1.00 93.50 99 GLY A O 1
ATOM 751 N N . LYS A 1 100 ? 3.049 -6.701 -8.430 1.00 94.50 100 LYS A N 1
ATOM 752 C CA . LYS A 1 100 ? 4.059 -5.948 -9.200 1.00 94.50 100 LYS A CA 1
ATOM 753 C C . LYS A 1 100 ? 5.471 -6.499 -9.048 1.00 94.50 100 LYS A C 1
ATOM 755 O O . LYS A 1 100 ? 6.316 -6.195 -9.883 1.00 94.50 100 LYS A O 1
ATOM 760 N N . ALA A 1 101 ? 5.731 -7.339 -8.047 1.00 93.44 101 ALA A N 1
ATOM 761 C CA . ALA A 1 101 ? 6.996 -8.057 -7.912 1.00 93.44 101 ALA A CA 1
ATOM 762 C C . ALA A 1 101 ? 7.228 -9.093 -9.030 1.00 93.44 101 ALA A C 1
ATOM 764 O O . ALA A 1 101 ? 8.327 -9.639 -9.147 1.00 93.44 101 ALA A O 1
ATOM 765 N N . ASN A 1 102 ? 6.219 -9.382 -9.861 1.00 92.19 102 ASN A N 1
ATOM 766 C CA . ASN A 1 102 ? 6.375 -10.314 -10.968 1.00 92.19 102 ASN A CA 1
ATOM 767 C C . ASN A 1 102 ? 7.364 -9.794 -12.028 1.00 92.19 102 ASN A C 1
ATOM 769 O O . ASN A 1 102 ? 7.412 -8.603 -12.343 1.00 92.19 102 ASN A O 1
ATOM 773 N N . ARG A 1 103 ? 8.140 -10.718 -12.611 1.00 90.44 103 ARG A N 1
ATOM 774 C CA . ARG A 1 103 ? 9.208 -10.399 -13.574 1.00 90.44 103 ARG A CA 1
ATOM 775 C C . ARG A 1 103 ? 8.700 -9.621 -14.787 1.00 90.44 103 ARG A C 1
ATOM 777 O O . ARG A 1 103 ? 9.368 -8.692 -15.223 1.00 90.44 103 ARG A O 1
ATOM 784 N N . GLY A 1 104 ? 7.525 -9.978 -15.304 1.00 90.75 104 GLY A N 1
ATOM 785 C CA . GLY A 1 104 ? 6.943 -9.320 -16.471 1.00 90.75 104 GLY A CA 1
ATOM 786 C C . GLY A 1 104 ? 6.593 -7.859 -16.201 1.00 90.75 104 GLY A C 1
ATOM 787 O O . GLY A 1 104 ? 6.880 -6.996 -17.024 1.00 90.75 104 GLY A O 1
ATOM 788 N N . PHE A 1 105 ? 6.023 -7.559 -15.032 1.00 93.50 105 PHE A N 1
ATOM 789 C CA . PHE A 1 105 ? 5.756 -6.182 -14.634 1.00 93.50 105 PHE A CA 1
ATOM 790 C C . PHE A 1 105 ? 7.064 -5.405 -14.478 1.00 93.50 105 PHE A C 1
ATOM 792 O O . PHE A 1 105 ? 7.190 -4.309 -15.020 1.00 93.50 105 PHE A O 1
ATOM 799 N N . GLN A 1 106 ? 8.056 -5.977 -13.789 1.00 93.19 106 GLN A N 1
ATOM 800 C CA . GLN A 1 106 ? 9.335 -5.303 -13.555 1.00 93.19 106 GLN A CA 1
ATOM 801 C C . GLN A 1 106 ? 10.111 -5.026 -14.850 1.00 93.19 106 GLN A C 1
ATOM 803 O O . GLN A 1 106 ? 10.708 -3.956 -14.968 1.00 93.19 106 GLN A O 1
ATOM 808 N N . ALA A 1 107 ? 10.020 -5.913 -15.848 1.00 90.81 107 ALA A N 1
ATOM 809 C CA . ALA A 1 107 ? 10.639 -5.740 -17.163 1.00 90.81 107 ALA A CA 1
ATOM 810 C C . ALA A 1 107 ? 10.152 -4.487 -17.913 1.00 90.81 107 ALA A C 1
ATOM 812 O O . ALA A 1 107 ? 10.843 -3.994 -18.798 1.00 90.81 107 ALA A O 1
ATOM 813 N N . ARG A 1 108 ? 9.013 -3.892 -17.523 1.00 87.50 108 ARG A N 1
ATOM 814 C CA . ARG A 1 108 ? 8.486 -2.659 -18.141 1.00 87.50 108 ARG A CA 1
ATOM 815 C C . ARG A 1 108 ? 9.340 -1.407 -17.896 1.00 87.50 108 ARG A C 1
ATOM 817 O O . ARG A 1 108 ? 8.964 -0.325 -18.351 1.00 87.50 108 ARG A O 1
ATOM 824 N N . LEU A 1 109 ? 10.466 -1.527 -17.191 1.00 84.56 109 LEU A N 1
ATOM 825 C CA . LEU A 1 109 ? 11.548 -0.536 -17.200 1.00 84.56 109 LEU A CA 1
ATOM 826 C C . LEU A 1 109 ? 12.153 -0.382 -18.604 1.00 84.56 109 LEU A C 1
ATOM 828 O O . LEU A 1 109 ? 12.446 0.742 -19.023 1.00 84.56 109 LEU A O 1
ATOM 832 N N . GLU A 1 110 ? 12.262 -1.482 -19.345 1.00 81.88 110 GLU A N 1
ATOM 833 C CA . GLU A 1 110 ? 12.811 -1.522 -20.697 1.00 81.88 110 GLU A CA 1
ATOM 834 C C . GLU A 1 110 ? 11.829 -0.920 -21.713 1.00 81.88 110 GLU A C 1
ATOM 836 O O . GLU A 1 110 ? 10.607 -1.082 -21.620 1.00 81.88 110 GLU A O 1
ATOM 841 N N . LEU A 1 111 ? 12.363 -0.193 -22.697 1.00 77.38 111 LEU A N 1
ATOM 842 C CA . LEU A 1 111 ? 11.566 0.327 -23.808 1.00 77.38 111 LEU A CA 1
ATOM 843 C C . LEU A 1 111 ? 11.119 -0.838 -24.701 1.00 77.38 111 LEU A C 1
ATOM 845 O O . LEU A 1 111 ? 11.936 -1.651 -25.118 1.00 77.38 111 LEU A O 1
ATOM 849 N N . GLY A 1 112 ? 9.821 -0.906 -25.004 1.00 78.88 112 GLY A N 1
ATOM 850 C CA . GLY A 1 112 ? 9.249 -1.959 -25.854 1.00 78.88 112 GLY A CA 1
ATOM 851 C C . GLY A 1 112 ? 8.892 -3.264 -25.132 1.00 78.88 112 GLY A C 1
ATOM 852 O O . GLY A 1 112 ? 8.422 -4.195 -25.781 1.00 78.88 112 GLY A O 1
ATOM 853 N N . ALA A 1 113 ? 9.060 -3.340 -23.807 1.00 83.88 113 ALA A N 1
ATOM 854 C CA . ALA A 1 113 ? 8.623 -4.492 -23.024 1.00 83.88 113 ALA A CA 1
ATOM 855 C C . ALA A 1 113 ? 7.105 -4.718 -23.134 1.00 83.88 113 ALA A C 1
ATOM 857 O O . ALA A 1 113 ? 6.308 -3.773 -23.125 1.00 83.88 113 ALA A O 1
ATOM 858 N N . LEU A 1 114 ? 6.699 -5.990 -23.182 1.00 85.94 114 LEU A N 1
ATOM 859 C CA . LEU A 1 11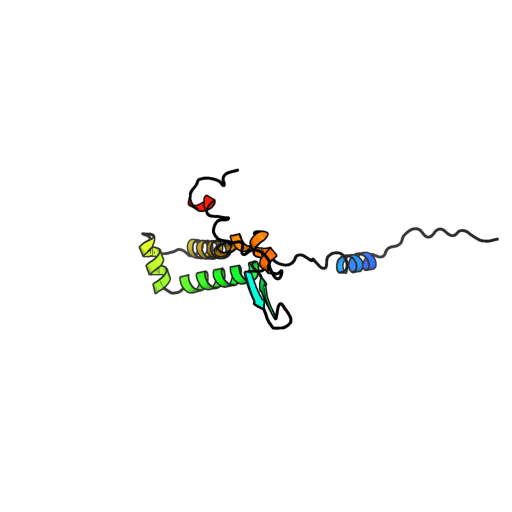4 ? 5.286 -6.357 -23.211 1.00 85.94 114 LEU A CA 1
ATOM 860 C C . LEU A 1 114 ? 4.581 -5.911 -21.917 1.00 85.94 114 LEU A C 1
ATOM 862 O O . LEU A 1 114 ? 5.132 -6.066 -20.821 1.00 85.94 114 LEU A O 1
ATOM 866 N N . PRO A 1 115 ? 3.350 -5.378 -22.005 1.00 84.12 115 PRO A N 1
ATOM 867 C CA . PRO A 1 115 ? 2.612 -4.925 -20.836 1.00 84.12 115 PRO A CA 1
ATOM 868 C C . PRO A 1 115 ? 2.057 -6.122 -20.056 1.00 84.12 115 PRO A C 1
ATOM 870 O O . PRO A 1 115 ? 0.930 -6.556 -20.271 1.00 84.12 115 PRO A O 1
ATOM 873 N N . VAL A 1 116 ? 2.845 -6.649 -19.118 1.00 89.38 116 VAL A N 1
ATOM 874 C CA . VAL A 1 116 ? 2.378 -7.674 -18.175 1.00 89.38 116 VAL A CA 1
ATOM 875 C C . VAL A 1 116 ? 1.690 -7.009 -16.977 1.00 89.38 116 VAL A C 1
ATOM 877 O O . VAL A 1 116 ? 2.209 -6.055 -16.383 1.00 89.38 116 VAL A O 1
ATOM 880 N N . GLY A 1 117 ? 0.497 -7.508 -16.642 1.00 88.56 117 GLY A N 1
ATOM 881 C CA . GLY A 1 117 ? -0.314 -7.059 -15.508 1.00 88.56 117 GLY A CA 1
ATOM 882 C C . GLY A 1 117 ? 0.273 -7.431 -14.140 1.00 88.56 117 GLY A C 1
ATOM 883 O O . GLY A 1 117 ? 1.367 -7.985 -14.042 1.00 88.56 117 GLY A O 1
ATOM 884 N N . HIS A 1 118 ? -0.456 -7.109 -13.070 1.00 92.00 118 HIS A N 1
ATOM 885 C CA . HIS A 1 118 ? -0.041 -7.371 -11.679 1.00 92.00 118 HIS A CA 1
ATOM 886 C C . HIS A 1 118 ? -1.187 -7.810 -10.743 1.00 92.00 118 HIS A C 1
ATOM 888 O O . HIS A 1 118 ? -0.960 -7.952 -9.547 1.00 92.00 118 HIS A O 1
ATOM 894 N N . ILE A 1 119 ? -2.401 -8.010 -11.267 1.00 88.44 119 ILE A N 1
ATOM 895 C CA . ILE A 1 119 ? -3.579 -8.394 -10.474 1.00 88.44 119 ILE A CA 1
ATOM 896 C C . ILE A 1 119 ? -3.729 -9.923 -10.448 1.00 88.44 119 ILE A C 1
ATOM 898 O O . ILE A 1 119 ? -3.867 -10.520 -9.382 1.00 88.44 119 ILE A O 1
ATOM 902 N N . ASP A 1 120 ? -3.622 -10.571 -11.610 1.00 87.25 120 ASP A N 1
ATOM 903 C CA . ASP A 1 120 ? -3.925 -12.001 -11.768 1.00 87.25 120 ASP A CA 1
ATOM 904 C C . ASP A 1 120 ? -2.955 -12.927 -11.020 1.00 87.25 120 ASP A C 1
ATOM 906 O O . ASP A 1 120 ? -3.297 -14.058 -10.683 1.00 87.25 120 ASP A O 1
ATOM 910 N N . GLN A 1 121 ? -1.753 -12.445 -10.692 1.00 85.56 121 GLN A N 1
ATOM 911 C CA . GLN A 1 121 ? -0.709 -13.214 -10.006 1.00 85.56 121 GLN A CA 1
ATOM 912 C C . GLN A 1 121 ? -1.137 -13.715 -8.620 1.00 85.56 121 GLN A C 1
ATOM 914 O O . GLN A 1 121 ? -0.536 -14.657 -8.100 1.00 85.56 121 GLN A O 1
ATOM 919 N N . LEU A 1 122 ? -2.158 -13.094 -8.024 1.00 83.38 122 LEU A N 1
ATOM 920 C CA . LEU A 1 122 ? -2.687 -13.445 -6.706 1.00 83.38 122 LEU A CA 1
ATOM 921 C C . LEU A 1 122 ? -4.155 -13.860 -6.740 1.00 83.38 122 LEU A C 1
ATOM 923 O O . LEU A 1 122 ? -4.723 -14.106 -5.680 1.00 83.38 122 LEU A O 1
ATOM 927 N N . ALA A 1 123 ? -4.781 -13.951 -7.916 1.00 84.19 123 ALA A N 1
ATOM 928 C CA . ALA A 1 123 ? -6.204 -14.274 -8.019 1.00 84.19 123 ALA A CA 1
ATOM 929 C C . ALA A 1 123 ? -6.550 -15.589 -7.289 1.00 84.19 123 ALA A C 1
ATOM 931 O O . ALA A 1 123 ? -7.554 -15.673 -6.582 1.00 84.19 123 ALA A O 1
ATOM 932 N N . TRP A 1 124 ? -5.657 -16.581 -7.358 1.00 83.19 124 TRP A N 1
ATOM 933 C CA . TRP A 1 124 ? -5.791 -17.873 -6.677 1.00 83.19 124 TRP A CA 1
ATOM 934 C C . TRP A 1 124 ? -5.928 -17.765 -5.145 1.00 83.19 124 TRP A C 1
ATOM 936 O O . TRP A 1 124 ? -6.615 -18.580 -4.533 1.00 83.19 124 TRP A O 1
ATOM 946 N N . VAL A 1 125 ? -5.341 -16.737 -4.516 1.00 80.31 125 VAL A N 1
ATOM 947 C CA . VAL A 1 125 ? -5.427 -16.515 -3.059 1.00 80.31 125 VAL A CA 1
ATOM 948 C C . VAL A 1 125 ? -6.871 -16.259 -2.625 1.00 80.31 125 VAL A C 1
ATOM 950 O O . VAL A 1 125 ? -7.268 -16.653 -1.531 1.00 80.31 125 VAL A O 1
ATOM 953 N N . PHE A 1 126 ? -7.667 -15.621 -3.485 1.00 76.00 126 PHE A N 1
ATOM 954 C CA . PHE A 1 126 ? -9.042 -15.225 -3.179 1.00 76.00 126 PHE A CA 1
ATOM 955 C C . PHE A 1 126 ? -10.090 -16.208 -3.709 1.00 76.00 126 PHE A C 1
ATOM 957 O O . PHE A 1 126 ? -11.216 -16.215 -3.215 1.00 76.00 126 PHE A O 1
ATOM 964 N N . HIS A 1 127 ? -9.730 -17.045 -4.686 1.00 76.69 127 HIS A N 1
ATOM 965 C CA . HIS A 1 127 ? -10.639 -18.022 -5.292 1.00 76.69 127 HIS A CA 1
ATOM 966 C C . HIS A 1 127 ? -10.481 -19.448 -4.743 1.00 76.69 127 HIS A C 1
ATOM 968 O O . HIS A 1 127 ? -11.331 -20.289 -5.0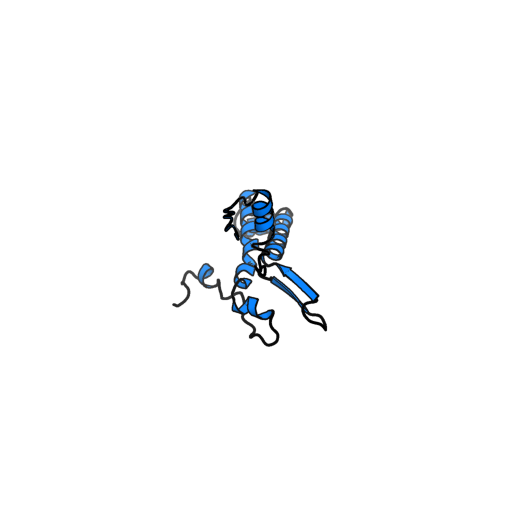15 1.00 76.69 127 HIS A O 1
ATOM 974 N N . GLY A 1 128 ? -9.441 -19.735 -3.951 1.00 62.03 128 GLY A N 1
ATOM 975 C CA . GLY A 1 128 ? -9.245 -21.039 -3.299 1.00 62.03 128 GLY A CA 1
ATOM 976 C C . GLY A 1 128 ? -8.788 -22.170 -4.230 1.00 62.03 128 GLY A C 1
ATOM 977 O O . GLY A 1 128 ? -8.370 -23.221 -3.749 1.00 62.03 128 GLY A O 1
ATOM 978 N N . GLU A 1 129 ? -8.803 -21.954 -5.543 1.00 63.31 129 GLU A N 1
ATOM 979 C CA . GLU A 1 129 ? -8.189 -22.836 -6.531 1.00 63.31 129 GLU A CA 1
ATOM 980 C C . GLU A 1 129 ? -6.763 -22.351 -6.800 1.00 63.31 129 GLU A C 1
ATOM 982 O O . GLU A 1 129 ? -6.554 -21.203 -7.192 1.00 63.31 129 GLU A O 1
ATOM 987 N N . GLY A 1 130 ? -5.769 -23.203 -6.529 1.00 58.69 130 GLY A N 1
ATOM 988 C CA . GLY A 1 130 ? -4.362 -22.890 -6.783 1.00 58.69 130 GLY A CA 1
ATOM 989 C C . GLY A 1 130 ? -4.092 -22.585 -8.265 1.00 58.69 130 GLY A C 1
ATOM 990 O O . GLY A 1 130 ? -4.892 -22.952 -9.126 1.00 58.69 130 GLY A O 1
ATOM 991 N N . PRO A 1 131 ? -2.967 -21.924 -8.592 1.00 60.97 131 PRO A N 1
ATOM 992 C CA . PRO A 1 131 ? -2.618 -21.659 -9.983 1.00 60.97 131 PRO A CA 1
ATOM 993 C C . PRO A 1 131 ? -2.527 -22.981 -10.758 1.00 60.97 131 PRO A C 1
ATOM 995 O O . PRO A 1 131 ? -1.903 -23.932 -10.284 1.00 60.97 131 PRO A O 1
ATOM 998 N N . ALA A 1 132 ? -3.156 -23.038 -11.936 1.00 60.38 132 ALA A N 1
ATOM 999 C CA . ALA A 1 132 ? -3.021 -24.175 -12.841 1.00 60.38 132 ALA A CA 1
ATOM 1000 C C . ALA A 1 132 ? -1.531 -24.371 -13.170 1.00 60.38 132 ALA A C 1
ATOM 1002 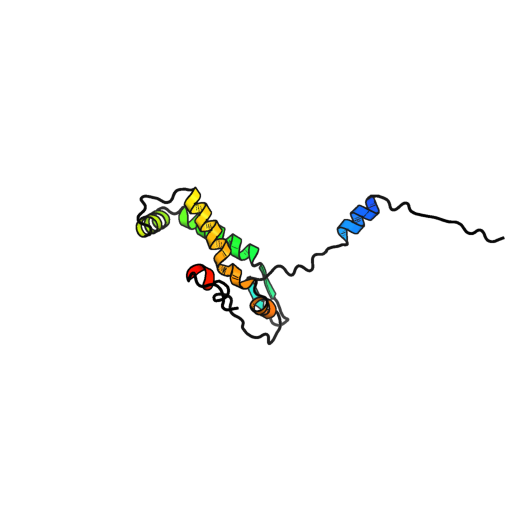O O . ALA A 1 132 ? -0.870 -23.429 -13.617 1.00 60.38 132 ALA A O 1
ATOM 1003 N N . ALA A 1 133 ? -1.018 -25.562 -12.851 1.00 49.03 133 ALA A N 1
ATOM 1004 C CA . ALA A 1 133 ? 0.375 -25.955 -13.049 1.00 49.03 133 ALA A CA 1
ATOM 1005 C C . ALA A 1 133 ? 0.722 -26.140 -14.531 1.00 49.03 133 ALA A C 1
ATOM 1007 O O . ALA A 1 133 ? -0.157 -26.616 -15.287 1.00 49.03 133 ALA A O 1
#

InterPro domains:
  IPR006483 CRISPR-associated Cas3-type, HD domain [PF18019] (32-109)
  IPR006483 CRISPR-associated Cas3-type, HD domain [PS51643] (41-133)
  IPR038257 CRISPR-associated Cas3-type HD domain superfamily [G3DSA:1.10.3210.30] (18-128)

Secondary structure (DSSP, 8-state):
------------HHHHHHHHHHS------PPEEEEEEETTEEEEEEEHHHHHHHHHHHHHHHHTSHHHHHHHHHHTT-S---HHHHHHHHHHHHGGGGGGGSHHHHGGGSTT-----SSGGGHHHHHSSPPP-

Sequence (133 aa):
MFAVGEETLALSAETLLDASRTRKASNLISLWAKLQRGDEGIAAWHSLVGHSADVAAVVEALLQIPTLQQRLATTAGWRELDPVTITRLAALSFLHDIGKANRGFQARLELGALPVGHIDQLAWVFHGEGPAA

Organism: NCBI:txid2202825

Foldseek 3Di:
DDDDDDDDDDCDVVNVVVVVVVPPPPPPPQQWDDFDADPVATPDTDHLQRVLLVQLVVQLVQCVPVVSQCVVCVVVVHRGQDNVNSNVVSVVSSCVQVLSVDPQNSCVSDPPRDDDDRPVVCVCVVVVNDPDD